Protein AF-A0A822LA43-F1 (afdb_monomer_lite)

pLDDT: mean 70.7, std 13.56, range [39.72, 90.19]

Sequence (77 aa):
MLAYVQQTLQEEAEKEQLDINDLATTLLVVLVTSKRLAAMQIGDGFIVFKPLGGNYHLLLQPDKGEWGNNQRNFIIR

Radius of gyration: 14.67 Å; chains: 1; bounding box: 32×18×39 Å

Structure (mmCIF, 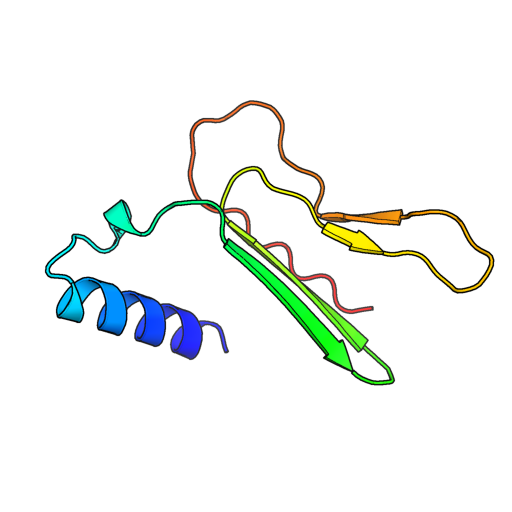N/CA/C/O backbone):
data_AF-A0A822LA43-F1
#
_entry.id   AF-A0A822LA43-F1
#
loop_
_atom_site.group_PDB
_atom_site.id
_atom_site.type_symbol
_atom_site.label_atom_id
_atom_site.label_alt_id
_atom_site.label_comp_id
_atom_site.label_asym_id
_atom_site.label_entity_id
_atom_site.label_seq_id
_atom_site.pdbx_PDB_ins_code
_atom_site.Cartn_x
_atom_site.Cartn_y
_atom_site.Cartn_z
_atom_site.occupancy
_atom_site.B_iso_or_equiv
_atom_site.auth_seq_id
_atom_site.auth_comp_id
_atom_site.auth_asym_id
_atom_site.auth_atom_id
_atom_site.pdbx_PDB_model_num
ATOM 1 N N . MET A 1 1 ? -16.470 6.332 -4.170 1.00 60.16 1 MET A N 1
ATOM 2 C CA . MET A 1 1 ? -15.225 5.600 -3.847 1.00 60.16 1 MET A CA 1
ATOM 3 C C . MET A 1 1 ? -14.657 6.045 -2.511 1.00 60.16 1 MET A C 1
ATOM 5 O O . MET A 1 1 ? -14.611 5.215 -1.627 1.00 60.16 1 MET A O 1
ATOM 9 N N . LEU A 1 2 ? -14.314 7.323 -2.302 1.00 52.66 2 LEU A N 1
ATOM 10 C CA . LEU A 1 2 ? -13.820 7.760 -0.990 1.00 52.66 2 LEU A CA 1
ATOM 11 C C . LEU A 1 2 ? -14.884 7.688 0.118 1.00 52.66 2 LEU A C 1
ATOM 13 O O . LEU A 1 2 ? -14.612 7.102 1.153 1.00 52.66 2 LEU A O 1
ATOM 17 N N . ALA A 1 3 ? -16.094 8.202 -0.130 1.00 69.69 3 ALA A N 1
ATOM 18 C CA . ALA A 1 3 ? -17.208 8.092 0.821 1.00 69.69 3 ALA A CA 1
ATOM 19 C C . ALA A 1 3 ? -17.541 6.629 1.153 1.00 69.69 3 ALA A C 1
ATOM 21 O O . ALA A 1 3 ? -17.832 6.312 2.294 1.00 69.69 3 ALA A O 1
ATOM 22 N N . TYR A 1 4 ? -17.402 5.739 0.163 1.00 73.50 4 TYR A N 1
ATOM 23 C CA . TYR A 1 4 ? -17.519 4.294 0.359 1.00 73.50 4 TYR A CA 1
ATOM 24 C C . TYR A 1 4 ? -16.409 3.771 1.274 1.00 73.50 4 TYR A C 1
ATOM 26 O O . TYR A 1 4 ? -16.707 3.131 2.262 1.00 73.50 4 TYR A O 1
ATOM 34 N N . VAL A 1 5 ? -15.143 4.115 1.016 1.00 72.69 5 VAL A N 1
ATOM 35 C CA . VAL A 1 5 ? -14.015 3.718 1.876 1.00 72.69 5 VAL A CA 1
ATOM 36 C C . VAL A 1 5 ? -14.168 4.262 3.301 1.00 72.69 5 VAL A C 1
ATOM 38 O O . VAL A 1 5 ? -13.911 3.538 4.248 1.00 72.69 5 VAL A O 1
ATOM 41 N N . GLN A 1 6 ? -14.608 5.510 3.474 1.00 74.88 6 GLN A N 1
ATOM 42 C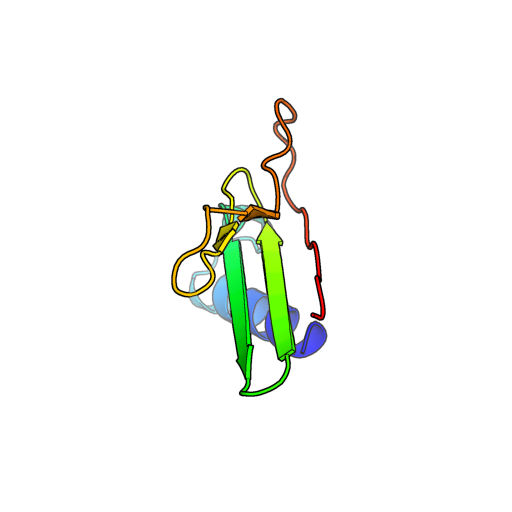 CA . GLN A 1 6 ? -14.848 6.106 4.794 1.00 74.88 6 GLN A CA 1
ATOM 43 C C . GLN A 1 6 ? -15.987 5.413 5.528 1.00 74.88 6 GLN A C 1
ATOM 45 O O . GLN A 1 6 ? -15.851 5.111 6.705 1.00 74.88 6 GLN A O 1
ATOM 50 N N . GLN A 1 7 ? -17.081 5.147 4.820 1.00 83.38 7 GLN A N 1
ATOM 51 C CA . GLN A 1 7 ? -18.204 4.408 5.363 1.00 83.38 7 GLN A CA 1
ATOM 52 C C . GLN A 1 7 ? -17.774 2.994 5.765 1.00 83.38 7 GLN A C 1
ATOM 54 O O . GLN A 1 7 ? -18.064 2.578 6.873 1.00 83.38 7 GLN A O 1
ATOM 59 N N . THR A 1 8 ? -17.005 2.295 4.930 1.00 77.44 8 THR A N 1
ATOM 60 C CA . THR A 1 8 ? -16.461 0.971 5.252 1.00 77.44 8 THR A CA 1
ATOM 61 C C . THR A 1 8 ? -15.534 1.008 6.468 1.00 77.44 8 THR A C 1
ATOM 63 O O . THR A 1 8 ? -15.606 0.115 7.300 1.00 77.44 8 THR A O 1
ATOM 66 N N . LEU A 1 9 ? -14.687 2.035 6.605 1.00 77.38 9 LEU A N 1
ATOM 67 C CA . LEU A 1 9 ? -13.819 2.195 7.779 1.00 77.38 9 LEU A CA 1
ATOM 68 C C . LEU A 1 9 ? -14.618 2.497 9.051 1.00 77.38 9 LEU A C 1
ATOM 70 O O . LEU A 1 9 ? -14.288 1.982 10.112 1.00 77.38 9 LEU A O 1
ATOM 74 N N . GLN A 1 10 ? -15.668 3.308 8.940 1.00 83.19 10 GLN A N 1
ATOM 75 C CA . GLN A 1 10 ? -16.563 3.629 10.049 1.00 83.19 10 GLN A CA 1
ATOM 76 C C . GLN A 1 10 ? -17.358 2.396 10.493 1.00 83.19 10 GLN A C 1
ATOM 78 O O . GLN A 1 10 ? -17.413 2.096 11.679 1.00 83.19 10 GLN A O 1
ATOM 83 N N . GLU A 1 11 ? -17.907 1.646 9.536 1.00 86.44 11 GLU A N 1
ATOM 84 C CA . GLU A 1 11 ? -18.590 0.377 9.789 1.00 86.44 11 GLU A CA 1
ATOM 85 C C . GLU A 1 11 ? -17.657 -0.637 10.464 1.00 86.44 11 GLU A C 1
ATOM 87 O O . GLU A 1 11 ? -18.094 -1.396 11.323 1.00 86.44 11 GLU A O 1
ATOM 92 N N . GLU A 1 12 ? -16.376 -0.662 10.096 1.00 79.62 12 GLU A N 1
ATOM 93 C CA . GLU A 1 12 ? -15.397 -1.567 10.699 1.00 79.62 12 GLU A CA 1
ATOM 94 C C . GLU A 1 12 ? -15.006 -1.149 12.120 1.00 79.62 12 GLU A C 1
ATOM 96 O O . GLU A 1 12 ? -14.968 -1.991 13.015 1.00 79.62 12 GLU A O 1
ATOM 101 N N . ALA A 1 13 ? -14.799 0.150 12.354 1.00 82.75 13 ALA A N 1
ATOM 102 C CA . ALA A 1 13 ? -14.544 0.684 13.691 1.00 82.75 13 ALA A CA 1
ATOM 103 C C . ALA A 1 13 ? -15.706 0.367 14.648 1.00 82.75 13 ALA A C 1
ATOM 105 O O . ALA A 1 13 ? -15.491 -0.089 15.770 1.00 82.75 13 ALA A O 1
ATOM 106 N N . GLU A 1 14 ? -16.946 0.528 14.174 1.00 90.19 14 GLU A N 1
ATOM 107 C CA . GLU A 1 14 ? -18.157 0.241 14.948 1.00 90.19 14 GLU A CA 1
ATOM 108 C C . GLU A 1 14 ? -18.317 -1.248 15.289 1.00 90.19 14 GLU A C 1
ATOM 110 O O . GLU A 1 14 ? -18.703 -1.573 16.413 1.00 90.19 14 GLU A O 1
ATOM 115 N N . LYS A 1 15 ? -18.002 -2.165 14.362 1.00 85.19 15 LYS A N 1
ATOM 116 C CA . LYS A 1 15 ? -18.051 -3.620 14.616 1.00 85.19 15 LYS A CA 1
ATOM 117 C C . LYS A 1 15 ? -17.048 -4.060 15.674 1.00 85.19 15 LYS A C 1
ATOM 119 O O . LYS A 1 15 ? -17.388 -4.861 16.543 1.00 85.19 15 LYS A O 1
ATOM 124 N N . GLU A 1 16 ? -15.831 -3.537 15.585 1.00 82.75 16 GLU A N 1
ATOM 125 C CA . GLU A 1 16 ? -14.719 -3.906 16.462 1.00 82.75 16 GLU A CA 1
ATOM 126 C C . GLU A 1 16 ? -14.750 -3.146 17.798 1.00 82.75 16 GLU A C 1
ATOM 128 O O . GLU A 1 16 ? -13.936 -3.412 18.679 1.00 82.75 16 GLU A O 1
ATOM 133 N N . GLN A 1 17 ? -15.708 -2.225 17.975 1.00 89.19 17 GLN A N 1
ATOM 134 C CA . GLN A 1 17 ? -15.814 -1.343 19.145 1.00 89.19 17 GLN A CA 1
ATOM 135 C C . GLN A 1 17 ? -14.523 -0.548 19.392 1.00 89.19 17 GLN A C 1
ATOM 137 O O . GLN A 1 17 ? -14.171 -0.236 20.531 1.00 89.19 17 GLN A O 1
ATOM 142 N N . LEU A 1 18 ? -13.818 -0.238 18.306 1.00 82.62 18 LEU A N 1
ATOM 143 C CA . LEU A 1 18 ? -12.599 0.553 18.301 1.00 82.62 1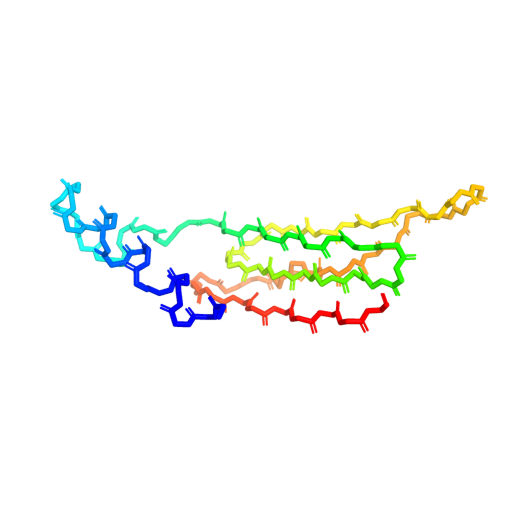8 LEU A CA 1
ATOM 144 C C . LEU A 1 18 ? -12.940 2.005 17.988 1.00 82.62 18 LEU A C 1
ATOM 146 O O . LEU A 1 18 ? -13.927 2.298 17.305 1.00 82.62 18 LEU A O 1
ATOM 150 N N . ASP A 1 19 ? -12.098 2.930 18.442 1.00 79.75 19 ASP A N 1
ATOM 151 C CA . ASP A 1 19 ? -12.146 4.268 17.875 1.00 79.75 19 ASP A CA 1
ATOM 152 C C . ASP A 1 19 ? -11.657 4.180 16.419 1.00 79.75 19 ASP A C 1
ATOM 154 O O . ASP A 1 19 ? -10.723 3.439 16.107 1.00 79.75 19 ASP A O 1
ATOM 158 N N . ILE A 1 20 ? -12.268 4.920 15.488 1.00 77.62 20 ILE A N 1
ATOM 159 C CA . ILE A 1 20 ? -11.840 4.896 14.077 1.00 77.62 20 ILE A CA 1
ATOM 160 C C . ILE A 1 20 ? -10.354 5.260 13.919 1.00 77.62 20 ILE A C 1
ATOM 162 O O . ILE A 1 20 ? -9.703 4.846 12.958 1.00 77.62 20 ILE A O 1
ATOM 166 N N . ASN A 1 21 ? -9.800 6.005 14.879 1.00 71.50 21 ASN A N 1
ATOM 167 C CA . ASN A 1 21 ? -8.391 6.366 14.921 1.00 71.50 21 ASN A CA 1
ATOM 168 C C . ASN A 1 21 ? -7.467 5.203 15.316 1.00 71.50 21 ASN A C 1
ATOM 170 O O . ASN A 1 21 ? -6.272 5.290 15.049 1.00 71.50 21 ASN A O 1
ATOM 174 N N . ASP A 1 22 ? -7.986 4.102 15.861 1.00 69.31 22 ASP A N 1
ATOM 175 C CA . ASP A 1 22 ? -7.208 2.891 16.152 1.00 69.31 22 ASP A CA 1
ATOM 176 C C . ASP A 1 22 ? -6.983 2.029 14.896 1.00 69.31 22 ASP A C 1
ATOM 178 O O . ASP A 1 22 ? -6.038 1.245 14.830 1.00 69.31 22 ASP A O 1
ATOM 182 N N . LEU A 1 23 ? -7.792 2.223 13.845 1.00 67.62 23 LEU A N 1
ATOM 183 C CA . LEU A 1 23 ? -7.607 1.586 12.530 1.00 67.62 23 LEU A CA 1
ATOM 184 C C . LEU A 1 23 ? -6.518 2.263 11.675 1.00 67.62 23 LEU A C 1
ATOM 186 O O . LEU A 1 23 ? -6.297 1.906 10.515 1.00 67.62 23 LEU A O 1
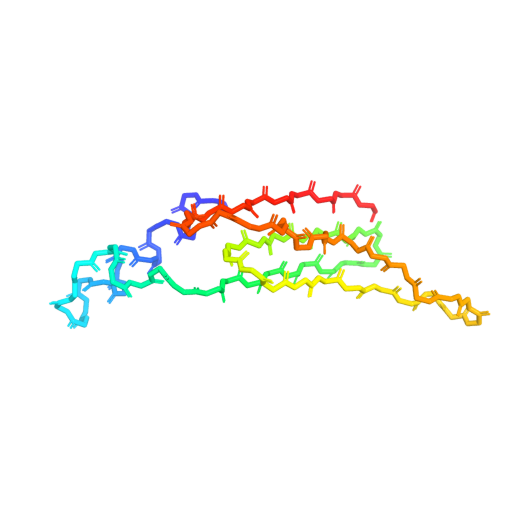ATOM 190 N N . ALA A 1 24 ? -5.825 3.252 12.231 1.00 65.25 24 ALA A N 1
ATOM 191 C CA . ALA A 1 24 ? -4.788 4.029 11.574 1.00 65.25 24 ALA A CA 1
ATOM 192 C C . ALA A 1 24 ? -3.427 3.308 11.532 1.00 65.25 24 ALA A C 1
ATOM 194 O O . ALA A 1 24 ? -2.457 3.742 12.153 1.00 65.25 24 ALA A O 1
ATOM 195 N N . THR A 1 25 ? -3.317 2.230 10.753 1.00 70.50 25 THR A N 1
ATOM 196 C CA . THR A 1 25 ? -2.012 1.696 10.326 1.00 70.50 25 THR A CA 1
ATOM 197 C C . THR A 1 25 ? -1.989 1.453 8.817 1.00 70.50 25 THR A C 1
ATOM 199 O O . THR A 1 25 ? -3.035 1.448 8.169 1.00 70.50 25 THR A O 1
ATOM 202 N N . THR A 1 26 ? -0.795 1.379 8.228 1.00 71.81 26 THR A N 1
ATOM 203 C CA . THR A 1 26 ? -0.547 1.673 6.808 1.00 71.81 26 THR A CA 1
ATOM 204 C C . THR A 1 26 ? -1.537 0.995 5.833 1.00 71.81 26 THR A C 1
ATOM 206 O O . THR A 1 26 ? -1.502 -0.218 5.652 1.00 71.81 26 THR A O 1
ATOM 209 N N . LEU A 1 27 ? -2.383 1.771 5.138 1.00 75.00 27 LEU A N 1
ATOM 210 C CA . LEU A 1 27 ? -3.320 1.294 4.110 1.00 75.00 27 LEU A CA 1
ATOM 211 C C . LEU A 1 27 ? -2.781 1.593 2.711 1.00 75.00 27 LEU A C 1
ATOM 213 O O . LEU A 1 27 ? -2.750 2.746 2.309 1.00 75.00 27 LEU A O 1
ATOM 217 N N . LEU A 1 28 ? -2.451 0.571 1.923 1.00 76.56 28 LEU A N 1
ATOM 218 C CA . LEU A 1 28 ? -2.076 0.713 0.510 1.00 76.56 28 LEU A CA 1
ATOM 219 C C . LEU A 1 28 ? -3.188 0.157 -0.384 1.00 76.56 28 LEU A C 1
ATOM 221 O O . LEU A 1 28 ? -3.626 -0.976 -0.213 1.00 76.56 28 LEU A O 1
ATOM 225 N N . VAL A 1 29 ? -3.631 0.929 -1.368 1.00 80.19 29 VAL A N 1
ATOM 226 C CA . VAL A 1 29 ? -4.688 0.564 -2.317 1.00 80.19 29 VAL A CA 1
ATOM 227 C C . VAL A 1 29 ? -4.169 0.777 -3.732 1.00 80.19 29 VAL A C 1
ATOM 229 O O . VAL A 1 29 ? -3.618 1.827 -4.037 1.00 80.19 29 VAL A O 1
ATOM 232 N N . VAL A 1 30 ? -4.371 -0.196 -4.621 1.00 80.25 30 VAL A N 1
ATOM 233 C CA . VAL A 1 30 ? -4.099 -0.055 -6.059 1.00 80.25 30 VAL A CA 1
ATOM 234 C C . VAL A 1 30 ? -5.288 -0.590 -6.848 1.00 80.25 30 VAL A C 1
ATOM 236 O O . VAL A 1 30 ? -5.742 -1.707 -6.626 1.00 80.25 30 VAL A O 1
ATOM 239 N N . LEU A 1 31 ? -5.786 0.201 -7.789 1.00 80.88 31 LEU A N 1
ATOM 240 C CA . LEU A 1 31 ? -6.840 -0.149 -8.731 1.00 80.88 31 LEU A CA 1
ATOM 241 C C . LEU A 1 31 ? -6.238 -0.170 -10.135 1.00 80.88 31 LEU A C 1
ATOM 243 O O . LEU A 1 31 ? -5.779 0.856 -10.627 1.00 80.88 31 LEU A O 1
ATOM 247 N N . VAL A 1 32 ? -6.247 -1.324 -10.798 1.00 82.81 32 VAL A N 1
ATOM 248 C CA . VAL A 1 32 ? -5.685 -1.475 -12.148 1.00 82.81 32 VAL A CA 1
ATOM 249 C C . VAL A 1 32 ? -6.783 -1.856 -13.129 1.00 82.81 32 VAL A C 1
ATOM 251 O O . VAL A 1 32 ? -7.577 -2.757 -12.885 1.00 82.81 32 VAL A O 1
ATOM 254 N N . THR A 1 33 ? -6.808 -1.181 -14.268 1.00 82.00 33 THR A N 1
ATOM 255 C CA . THR A 1 33 ? -7.646 -1.484 -15.430 1.00 82.00 33 THR A CA 1
ATOM 256 C C . THR A 1 33 ? -6.754 -1.600 -16.666 1.00 82.00 33 THR A C 1
ATOM 258 O O . THR A 1 33 ? -5.598 -1.183 -16.638 1.00 82.00 33 THR A O 1
ATOM 261 N N . SER A 1 34 ? -7.286 -2.099 -17.786 1.00 80.81 34 SER A N 1
ATOM 262 C CA . SER A 1 34 ? -6.526 -2.250 -19.042 1.00 80.81 34 SER A CA 1
ATOM 263 C C . SER A 1 34 ? -5.931 -0.950 -19.595 1.00 80.81 34 SER A C 1
ATOM 265 O O . SER A 1 34 ? -5.074 -0.998 -20.473 1.00 80.81 34 SER A O 1
ATOM 267 N N . LYS A 1 35 ? -6.393 0.208 -19.110 1.00 76.81 35 LYS A N 1
ATOM 268 C CA . LYS A 1 35 ? -5.962 1.529 -19.581 1.00 76.81 35 LYS A CA 1
ATOM 269 C C . LYS A 1 35 ? -5.476 2.453 -18.478 1.00 76.81 35 LYS A C 1
ATOM 271 O O . LYS A 1 35 ? -4.964 3.512 -18.807 1.00 76.81 35 LYS A O 1
ATOM 276 N N . ARG A 1 36 ? -5.764 2.128 -17.216 1.00 73.44 36 ARG A N 1
ATOM 277 C CA . ARG A 1 36 ? -5.561 3.041 -16.094 1.00 73.44 36 ARG A CA 1
ATOM 278 C C . ARG A 1 36 ? -5.116 2.314 -14.847 1.00 73.44 36 ARG A C 1
ATOM 280 O O . ARG A 1 36 ? -5.735 1.323 -14.471 1.00 73.44 36 ARG A O 1
ATOM 287 N N . LEU A 1 37 ? -4.136 2.873 -14.173 1.00 76.88 37 LEU A N 1
ATOM 288 C CA . LEU A 1 37 ? -3.753 2.557 -12.810 1.00 76.88 37 LEU A CA 1
ATOM 289 C C . LEU A 1 37 ? -4.240 3.686 -11.896 1.00 76.88 37 LEU A C 1
ATOM 291 O O . LEU A 1 37 ? -4.121 4.836 -12.287 1.00 76.88 37 LEU A O 1
ATOM 295 N N . ALA A 1 38 ? -4.762 3.378 -10.712 1.00 78.25 38 ALA A N 1
ATOM 296 C CA . ALA A 1 38 ? -4.914 4.291 -9.585 1.00 78.25 38 ALA A CA 1
ATOM 297 C C . ALA A 1 38 ? -4.253 3.670 -8.355 1.00 78.25 38 ALA A C 1
ATOM 299 O O . ALA A 1 38 ? -4.298 2.459 -8.178 1.00 78.25 38 ALA A O 1
ATOM 300 N N . ALA A 1 39 ? -3.636 4.479 -7.509 1.00 76.31 39 ALA A N 1
ATOM 301 C CA . ALA A 1 39 ? -3.051 4.038 -6.249 1.00 76.31 39 ALA A CA 1
ATOM 302 C C . ALA A 1 39 ? -3.553 4.941 -5.114 1.00 76.31 39 ALA A C 1
ATOM 304 O O . ALA A 1 39 ? -4.098 6.002 -5.388 1.00 76.31 39 ALA A O 1
ATOM 305 N N . MET A 1 40 ? -3.437 4.516 -3.866 1.00 75.94 40 MET A N 1
ATOM 306 C CA . MET A 1 40 ? -3.683 5.298 -2.659 1.00 75.94 40 MET A CA 1
ATOM 307 C C . MET A 1 40 ? -2.864 4.677 -1.530 1.00 75.94 40 MET A C 1
ATOM 309 O O . MET A 1 40 ? -2.622 3.476 -1.516 1.00 75.94 40 MET A O 1
ATOM 313 N N . GLN A 1 41 ? -2.428 5.504 -0.593 1.00 71.56 41 GLN A N 1
ATOM 314 C CA . GLN A 1 41 ? -1.698 5.081 0.589 1.00 71.56 41 GLN A CA 1
ATOM 315 C C . GLN A 1 41 ? -2.274 5.777 1.838 1.00 71.56 41 GLN A C 1
ATOM 317 O O . GLN A 1 41 ? -3.011 6.757 1.747 1.00 71.56 41 GLN A O 1
ATOM 322 N N . ILE A 1 42 ? -1.995 5.233 3.011 1.00 73.50 42 ILE A N 1
ATOM 323 C CA . ILE A 1 42 ? -2.108 5.781 4.362 1.00 73.50 42 ILE A CA 1
ATOM 324 C C . ILE A 1 42 ? -0.938 5.126 5.095 1.00 73.50 42 ILE A C 1
ATOM 326 O O . ILE A 1 42 ? -0.706 3.949 4.858 1.00 73.50 42 ILE A O 1
ATOM 330 N N . GLY A 1 43 ? -0.182 5.849 5.918 1.00 69.94 43 GLY A N 1
ATOM 331 C CA . GLY A 1 43 ? 1.013 5.321 6.593 1.00 69.94 43 GLY A CA 1
ATOM 332 C C . GLY A 1 43 ? 2.279 5.321 5.727 1.00 69.94 43 GLY A C 1
ATOM 333 O O . GLY A 1 43 ? 2.336 5.997 4.703 1.00 69.94 43 GLY A O 1
ATOM 334 N N . ASP A 1 44 ? 3.306 4.593 6.149 1.00 71.00 44 ASP A N 1
ATOM 335 C CA . ASP A 1 44 ? 4.712 4.719 5.721 1.00 71.00 44 ASP A CA 1
ATOM 336 C C . ASP A 1 44 ? 5.177 3.670 4.689 1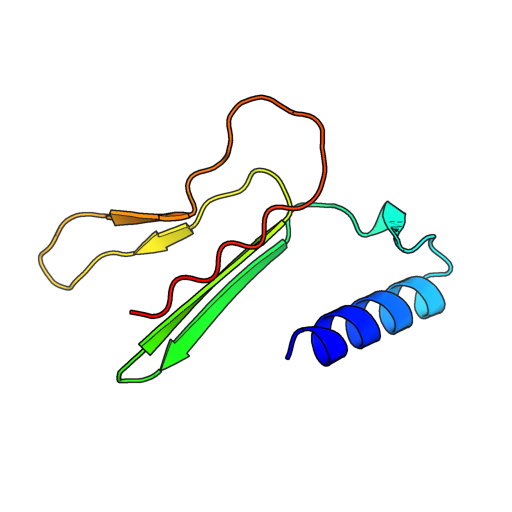.00 71.00 44 ASP A C 1
ATOM 338 O O . ASP A 1 44 ? 6.366 3.555 4.387 1.00 71.00 44 ASP A O 1
ATOM 342 N N . GLY A 1 45 ? 4.241 2.905 4.122 1.00 68.94 45 GLY A N 1
ATOM 343 C CA . GLY A 1 45 ? 4.505 1.940 3.053 1.00 68.94 45 GLY A CA 1
ATOM 344 C C . GLY A 1 45 ? 4.917 2.598 1.732 1.00 68.94 45 GLY A C 1
ATOM 345 O O . GLY A 1 45 ? 5.132 3.799 1.640 1.00 68.94 45 GLY A O 1
ATOM 346 N N . PHE A 1 46 ? 5.048 1.830 0.659 1.00 72.62 46 PHE A N 1
ATOM 347 C CA . PHE A 1 46 ? 5.274 2.410 -0.664 1.00 72.62 46 PHE A CA 1
ATOM 348 C C . PHE A 1 46 ? 4.790 1.467 -1.751 1.00 72.62 46 PHE A C 1
ATOM 350 O O . PHE A 1 46 ? 4.654 0.263 -1.537 1.00 72.62 46 PHE A O 1
ATOM 357 N N . ILE A 1 47 ? 4.533 2.013 -2.936 1.00 79.19 47 ILE A N 1
ATOM 358 C CA . ILE A 1 47 ? 4.019 1.242 -4.070 1.00 79.19 47 ILE A CA 1
ATOM 359 C C . ILE A 1 47 ? 4.969 1.438 -5.249 1.00 79.19 47 ILE A C 1
ATOM 361 O O . ILE A 1 47 ? 5.295 2.572 -5.588 1.00 79.19 47 ILE A O 1
ATOM 365 N N . VAL A 1 48 ? 5.403 0.350 -5.892 1.00 81.69 48 VAL A N 1
ATOM 366 C CA . VAL A 1 48 ? 6.227 0.363 -7.116 1.00 81.69 48 VAL A CA 1
ATOM 367 C C . VAL A 1 48 ? 5.529 -0.390 -8.250 1.00 81.69 48 VAL A C 1
ATOM 369 O O . VAL A 1 48 ? 4.760 -1.315 -8.003 1.00 81.69 48 VAL A O 1
ATOM 372 N N . PHE A 1 49 ? 5.825 -0.036 -9.501 1.00 81.50 49 PHE A N 1
ATOM 373 C CA . PHE A 1 49 ? 5.414 -0.787 -10.689 1.00 81.50 49 PHE A CA 1
ATOM 374 C C . PHE A 1 49 ? 6.596 -1.054 -11.618 1.00 81.50 49 PHE A C 1
ATOM 376 O O . PHE A 1 49 ? 7.534 -0.264 -11.682 1.00 81.50 49 PHE A O 1
ATOM 383 N N . LYS A 1 50 ? 6.550 -2.162 -12.363 1.00 81.94 50 LYS A N 1
ATOM 384 C CA . LYS A 1 50 ? 7.573 -2.525 -13.352 1.00 81.94 50 LYS A CA 1
ATOM 385 C C . LYS A 1 50 ? 6.921 -2.838 -14.704 1.00 81.94 50 LYS A C 1
ATOM 387 O O . LYS A 1 50 ? 6.224 -3.846 -14.808 1.00 81.94 50 LYS A O 1
ATOM 392 N N . PRO A 1 51 ? 7.144 -2.015 -15.742 1.00 79.81 51 PRO A N 1
ATOM 393 C CA . PRO A 1 51 ? 6.763 -2.338 -17.113 1.00 79.81 51 PRO A CA 1
ATOM 394 C C . PRO A 1 51 ? 7.502 -3.580 -17.633 1.00 79.81 51 PRO A C 1
ATOM 396 O O . PRO A 1 51 ? 8.629 -3.862 -17.218 1.00 79.81 51 PRO A O 1
ATOM 399 N N . LEU A 1 52 ? 6.897 -4.306 -18.579 1.00 82.38 52 LEU A N 1
ATOM 400 C CA . LEU A 1 52 ? 7.528 -5.469 -19.211 1.00 82.38 52 LEU A CA 1
ATOM 401 C C . LEU A 1 52 ? 8.849 -5.050 -19.887 1.00 82.38 52 LEU A C 1
ATOM 403 O O . LEU A 1 52 ? 8.855 -4.168 -20.740 1.00 82.38 52 LEU A O 1
ATOM 407 N N . GLY A 1 53 ? 9.967 -5.656 -19.476 1.00 86.00 53 GLY A N 1
ATOM 408 C CA . GLY A 1 53 ? 11.309 -5.330 -19.986 1.00 86.00 53 GLY A CA 1
ATOM 409 C C . GLY A 1 53 ? 11.927 -4.025 -19.457 1.00 86.00 53 GLY A C 1
ATOM 410 O O . GLY A 1 53 ? 13.043 -3.696 -19.847 1.00 86.00 53 GLY A O 1
ATOM 411 N N . GLY A 1 54 ? 11.237 -3.293 -18.575 1.00 85.88 54 GLY A N 1
ATOM 412 C CA . GLY A 1 54 ? 11.709 -2.035 -17.985 1.00 85.88 54 GLY A CA 1
ATOM 413 C C . GLY A 1 54 ? 12.236 -2.169 -16.551 1.00 85.88 54 GLY A C 1
ATOM 414 O O . GLY A 1 54 ? 12.352 -3.268 -16.002 1.00 85.88 54 GLY A O 1
ATOM 415 N N . ASN A 1 55 ? 12.525 -1.026 -15.926 1.00 86.31 55 ASN A N 1
ATOM 416 C CA . ASN A 1 55 ? 12.954 -0.930 -14.527 1.00 86.31 55 ASN A CA 1
ATOM 417 C C . ASN A 1 55 ? 11.764 -0.740 -13.575 1.00 86.31 55 ASN A C 1
ATOM 419 O O . ASN A 1 55 ? 10.652 -0.427 -13.999 1.00 86.31 55 ASN A O 1
ATOM 423 N N . TYR A 1 56 ? 11.995 -0.936 -12.274 1.00 80.94 56 TYR A N 1
ATOM 424 C CA . TYR A 1 56 ? 11.015 -0.555 -11.259 1.00 80.94 56 TYR A CA 1
ATOM 425 C C . TYR A 1 56 ? 10.882 0.969 -11.200 1.00 80.94 56 TYR A C 1
ATOM 427 O O . TYR A 1 56 ? 11.874 1.695 -11.185 1.00 80.94 56 TYR A O 1
ATOM 435 N N . HIS A 1 57 ? 9.645 1.434 -11.123 1.00 77.62 57 HIS A N 1
ATOM 436 C CA . HIS A 1 57 ? 9.275 2.826 -10.957 1.00 77.62 57 HIS A CA 1
ATOM 437 C C . HIS A 1 57 ? 8.444 2.966 -9.687 1.00 77.62 57 HIS A C 1
ATOM 439 O O . HIS A 1 57 ? 7.529 2.183 -9.439 1.00 77.62 57 HIS A O 1
ATOM 445 N N . LEU A 1 58 ? 8.752 3.977 -8.885 1.00 73.19 58 LEU A N 1
ATOM 446 C CA . LEU A 1 58 ? 7.996 4.293 -7.683 1.00 73.19 58 LEU A CA 1
ATOM 447 C C . LEU A 1 58 ? 6.672 4.955 -8.079 1.00 73.19 58 LEU A C 1
ATOM 449 O O . LEU A 1 58 ? 6.671 5.944 -8.810 1.00 73.19 58 LEU A O 1
ATOM 453 N N . LEU A 1 59 ? 5.557 4.369 -7.644 1.00 72.75 59 LEU A N 1
ATOM 454 C CA . LEU A 1 59 ? 4.230 4.970 -7.753 1.00 72.75 59 LEU A CA 1
ATOM 455 C C . LEU A 1 59 ? 4.033 5.939 -6.602 1.00 72.75 59 LEU A C 1
ATOM 457 O O . LEU A 1 59 ? 3.825 7.118 -6.842 1.00 72.75 59 LEU A O 1
ATOM 461 N N . LEU A 1 60 ? 4.153 5.458 -5.367 1.00 68.06 60 LEU A N 1
ATOM 462 C CA . LEU A 1 60 ? 4.012 6.280 -4.171 1.00 68.06 60 LEU A CA 1
ATOM 463 C C . LEU A 1 60 ? 5.294 6.173 -3.356 1.00 68.06 60 LEU A C 1
ATOM 465 O O . LEU A 1 60 ? 5.710 5.064 -3.024 1.00 68.06 60 LEU A O 1
ATOM 469 N N . GLN A 1 61 ? 5.936 7.310 -3.094 1.00 61.66 61 GLN A N 1
ATOM 470 C CA . GLN A 1 61 ? 7.127 7.389 -2.253 1.00 61.66 61 GLN A CA 1
ATOM 471 C C . GLN A 1 61 ? 6.705 7.464 -0.781 1.00 61.66 61 GLN A C 1
ATOM 473 O O . GLN A 1 61 ? 5.795 8.238 -0.484 1.00 61.66 61 GLN A O 1
ATOM 478 N N . PRO A 1 62 ? 7.342 6.703 0.130 1.00 59.38 62 PRO A N 1
ATOM 479 C CA . PRO A 1 62 ? 7.098 6.875 1.551 1.00 59.38 62 PRO A CA 1
ATOM 480 C C . PRO A 1 62 ? 7.677 8.221 1.972 1.00 59.38 62 PRO A C 1
ATOM 482 O O . PRO A 1 62 ? 8.828 8.532 1.640 1.00 59.38 62 PRO A O 1
ATOM 485 N N . ASP A 1 63 ? 6.900 9.010 2.701 1.00 57.34 63 ASP A N 1
ATOM 486 C CA . ASP A 1 63 ? 7.412 10.247 3.269 1.00 57.34 63 ASP A CA 1
ATOM 487 C C . ASP A 1 63 ? 8.279 9.906 4.485 1.00 57.34 63 ASP A C 1
ATOM 489 O O . ASP A 1 63 ? 7.843 9.237 5.425 1.00 57.34 63 ASP A O 1
ATOM 493 N N . LYS A 1 64 ? 9.559 10.278 4.440 1.00 52.00 64 LYS A N 1
ATOM 494 C CA . LYS A 1 64 ? 10.497 9.971 5.521 1.00 52.00 64 LYS A CA 1
ATOM 495 C C . LYS A 1 64 ? 10.328 11.002 6.633 1.00 52.00 64 LYS A C 1
ATOM 497 O O . LYS A 1 64 ? 10.927 12.068 6.552 1.00 52.00 64 LYS A O 1
ATOM 502 N N . GLY A 1 65 ? 9.644 10.628 7.714 1.00 49.22 65 GLY A N 1
ATOM 503 C CA . GLY A 1 65 ? 9.982 11.170 9.034 1.00 49.22 65 GLY A CA 1
ATOM 504 C C . GLY A 1 65 ? 8.895 11.836 9.867 1.00 49.22 65 GLY A C 1
ATOM 505 O O . GLY A 1 65 ? 9.258 12.409 10.888 1.00 49.22 65 GLY A O 1
ATOM 506 N N . GLU A 1 66 ? 7.606 11.737 9.543 1.00 40.00 66 GLU A N 1
ATOM 507 C CA . GLU A 1 66 ? 6.566 12.261 10.44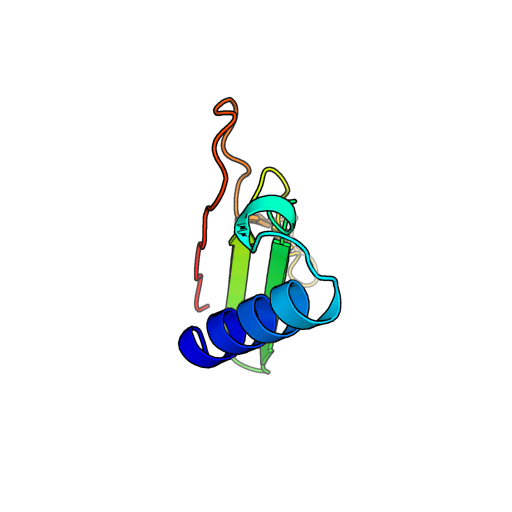0 1.00 40.00 66 GLU A CA 1
ATOM 508 C C . GLU A 1 66 ? 5.653 11.135 10.933 1.00 40.00 66 GLU A C 1
ATOM 510 O O . GLU A 1 66 ? 5.049 10.405 10.150 1.00 40.00 66 GLU A O 1
ATOM 515 N N . TRP A 1 67 ? 5.569 10.989 12.259 1.00 49.31 67 TRP A N 1
ATOM 516 C CA . TRP A 1 67 ? 4.656 10.101 12.988 1.00 49.31 67 TRP A CA 1
ATOM 517 C C . TRP A 1 67 ? 3.207 10.612 12.882 1.00 49.31 67 TRP A C 1
ATOM 519 O O . TRP A 1 67 ? 2.557 10.922 13.878 1.00 49.31 67 TRP A O 1
ATOM 529 N N . GLY A 1 68 ? 2.722 10.760 11.651 1.00 41.91 68 GLY A N 1
ATOM 530 C CA . GLY A 1 68 ? 1.457 11.387 11.307 1.00 41.91 68 GLY A CA 1
ATOM 531 C C . GLY A 1 68 ? 0.758 10.590 10.217 1.00 41.91 68 GLY A C 1
ATOM 532 O O . GLY A 1 68 ? 1.143 10.597 9.054 1.00 41.91 68 GLY A O 1
ATOM 533 N N . ASN A 1 69 ? -0.276 9.880 10.632 1.00 39.72 69 ASN A N 1
ATOM 534 C CA . ASN A 1 69 ? -1.265 9.197 9.817 1.00 39.72 69 ASN A CA 1
ATOM 535 C C . ASN A 1 69 ? -1.691 9.978 8.536 1.00 39.72 69 ASN A C 1
ATOM 537 O O . ASN A 1 69 ? -1.853 11.195 8.581 1.00 39.72 69 ASN A O 1
ATOM 541 N N . ASN A 1 70 ? -2.005 9.245 7.451 1.00 44.12 70 ASN A N 1
ATOM 542 C CA . ASN A 1 70 ? -2.673 9.661 6.187 1.00 44.12 70 ASN A CA 1
ATOM 543 C C . ASN A 1 70 ? -1.869 10.342 5.049 1.00 44.12 70 ASN A C 1
ATOM 545 O O . ASN A 1 70 ? -1.750 11.562 5.008 1.00 44.12 70 ASN A O 1
ATOM 549 N N . GLN A 1 71 ? -1.541 9.588 3.980 1.00 44.75 71 GLN A N 1
ATOM 550 C CA . GLN A 1 71 ? -1.161 10.151 2.665 1.00 44.75 71 GLN A CA 1
ATOM 551 C C . GLN A 1 71 ? -1.818 9.454 1.456 1.00 44.75 71 GLN A C 1
ATOM 553 O O . GLN A 1 71 ? -1.270 8.519 0.873 1.00 44.75 71 GLN A O 1
ATOM 558 N N . ARG A 1 72 ? -2.975 9.968 1.009 1.00 48.12 72 ARG A N 1
ATOM 559 C CA . ARG A 1 72 ? -3.733 9.452 -0.149 1.00 48.12 72 ARG A CA 1
ATOM 560 C C . ARG A 1 72 ? -3.225 10.026 -1.476 1.00 48.12 72 ARG A C 1
ATOM 562 O O . ARG A 1 72 ? -3.802 10.976 -1.996 1.00 48.12 72 ARG A O 1
ATOM 569 N N . ASN A 1 73 ? -2.194 9.430 -2.063 1.00 47.56 73 ASN A N 1
ATOM 570 C CA . ASN A 1 73 ? -1.747 9.814 -3.405 1.00 47.56 73 ASN A CA 1
ATOM 571 C C . ASN A 1 73 ? -2.499 9.023 -4.486 1.00 47.56 73 ASN A C 1
ATOM 573 O O . ASN A 1 73 ? -2.250 7.834 -4.647 1.00 47.56 73 ASN A O 1
ATOM 577 N N . PHE A 1 74 ? -3.390 9.686 -5.236 1.00 43.91 74 PHE A N 1
ATOM 578 C CA . PHE A 1 74 ? -4.068 9.130 -6.416 1.00 43.91 74 PHE A CA 1
ATOM 579 C C . PHE A 1 74 ? -3.287 9.447 -7.695 1.00 43.91 74 PHE A C 1
ATOM 581 O O . PHE A 1 74 ? -3.318 10.572 -8.185 1.00 43.91 74 PHE A O 1
ATOM 588 N N . ILE A 1 75 ? -2.623 8.446 -8.277 1.00 51.72 75 ILE A N 1
ATOM 589 C CA . ILE A 1 75 ? -2.005 8.564 -9.607 1.00 51.72 75 ILE A CA 1
ATOM 590 C C . ILE A 1 75 ? -2.888 7.851 -10.614 1.00 51.72 75 ILE A C 1
ATOM 592 O O . ILE A 1 75 ? -2.894 6.631 -10.605 1.00 51.72 75 ILE A O 1
ATOM 596 N N . ILE A 1 76 ? -3.585 8.590 -11.485 1.00 44.69 76 ILE A N 1
ATOM 597 C CA . ILE A 1 76 ? -4.232 8.019 -12.675 1.00 44.69 76 ILE A CA 1
ATOM 598 C C . ILE A 1 76 ? -3.214 8.024 -13.821 1.00 44.69 76 ILE A C 1
ATOM 600 O O . ILE A 1 76 ? -2.864 9.096 -14.312 1.00 44.69 76 ILE A O 1
ATOM 604 N N . ARG A 1 77 ? -2.739 6.850 -14.242 1.00 50.75 77 ARG A N 1
ATOM 605 C CA . ARG A 1 77 ? -1.963 6.675 -15.485 1.00 50.75 77 ARG A CA 1
ATOM 606 C C . ARG A 1 77 ? -2.654 5.703 -16.403 1.00 50.75 77 ARG A C 1
ATOM 608 O O . ARG A 1 77 ? -2.821 4.560 -15.937 1.00 50.75 77 ARG A O 1
#

Secondary structure (DSSP, 8-state):
-HHHHHHHHHHHHHHHT--GGGG-S---EEEE-SS-EEEE--SS--EEE--TTS--EEEEPPPSS------------

Foldseek 3Di:
DVVVVVVVLVVVCVVVVHDSVVVQDWDWDWDDDPQWIWIFIWYFDFDWDADDVGDIDTPGHGDPDDPDIDDTDTDID

Organism: NCBI:txid1160280

InterPro domains:
  IPR001932 PPM-type phosphatase-like domain [PF13672] (7-70)